Protein AF-A0A4Y2WEN0-F1 (afdb_monomer_lite)

Foldseek 3Di:
DCPLVVVLVVLQVVLVVDDPPVSSVVSLVSSLVSLLVVLVVCVVPPVPVVVSVVSVVVSVVSVD

Organism: Araneus ventricosus (NCBI:txid182803)

Radius of gyration: 12.15 Å; chains: 1; bounding box: 27×15×34 Å

Sequence (64 aa):
MDYFWTEGKKQLCLAEKEKDPFQQAVKYFEAVVLFILTSQQREEYSKDTDSVYNIYSVTLKLTV

Structure (mmCIF, N/CA/C/O backbone):
data_AF-A0A4Y2WEN0-F1
#
_entry.id   AF-A0A4Y2WEN0-F1
#
loop_
_atom_site.group_PDB
_atom_site.id
_atom_site.type_symbol
_atom_site.label_atom_id
_atom_site.label_alt_id
_atom_site.label_comp_id
_atom_site.label_asym_id
_atom_site.label_entity_id
_atom_site.label_seq_id
_atom_site.pdbx_PDB_ins_code
_atom_site.Cartn_x
_atom_site.Cartn_y
_atom_site.Cartn_z
_atom_site.occupancy
_atom_site.B_iso_or_equiv
_atom_site.auth_seq_id
_atom_site.auth_comp_id
_atom_site.auth_asym_id
_atom_site.auth_atom_id
_atom_site.pdbx_PDB_model_num
ATOM 1 N N . MET A 1 1 ? 16.227 -3.617 -4.615 1.00 58.22 1 MET A N 1
ATOM 2 C CA . MET A 1 1 ? 14.888 -3.659 -5.237 1.00 58.22 1 MET A CA 1
ATOM 3 C C . MET A 1 1 ? 13.763 -3.885 -4.239 1.00 58.22 1 MET A C 1
ATOM 5 O O . MET A 1 1 ? 12.705 -3.317 -4.435 1.00 58.22 1 MET A O 1
ATOM 9 N N . ASP A 1 2 ? 13.959 -4.658 -3.165 1.00 76.88 2 ASP A N 1
ATOM 10 C CA . ASP A 1 2 ? 12.837 -5.047 -2.291 1.00 76.88 2 ASP A CA 1
ATOM 11 C C . ASP A 1 2 ? 12.499 -4.085 -1.145 1.00 76.88 2 ASP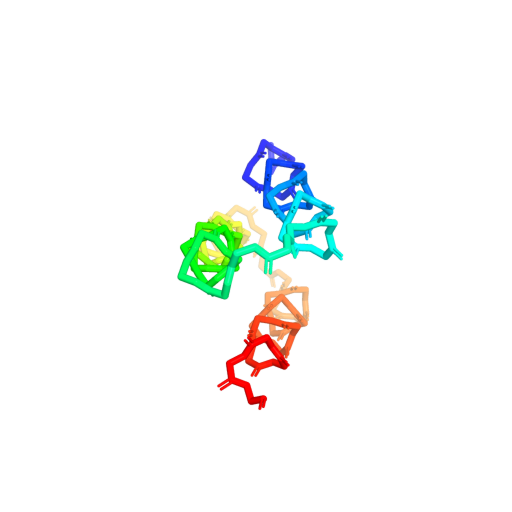 A C 1
ATOM 13 O O . ASP A 1 2 ? 11.593 -4.384 -0.373 1.00 76.88 2 ASP A O 1
ATOM 17 N N . TYR A 1 3 ? 13.190 -2.950 -0.993 1.00 87.56 3 TYR A N 1
ATOM 18 C CA . TYR A 1 3 ? 12.973 -2.068 0.161 1.00 87.56 3 TYR A CA 1
ATOM 19 C C . TYR A 1 3 ? 11.537 -1.525 0.210 1.00 87.56 3 TYR A C 1
ATOM 21 O O . TYR A 1 3 ? 10.818 -1.808 1.166 1.00 87.56 3 TYR A O 1
ATOM 29 N N . PHE A 1 4 ? 11.095 -0.818 -0.838 1.00 89.50 4 PHE A N 1
ATOM 30 C CA . PHE A 1 4 ? 9.751 -0.231 -0.890 1.00 89.50 4 PHE A CA 1
ATOM 31 C C . PHE A 1 4 ? 8.655 -1.299 -0.812 1.00 89.50 4 PHE A C 1
ATOM 33 O O . PHE A 1 4 ? 7.673 -1.130 -0.097 1.00 89.50 4 PHE A O 1
ATOM 40 N N . TRP A 1 5 ? 8.868 -2.444 -1.461 1.00 88.31 5 TRP A N 1
ATOM 41 C CA . TRP A 1 5 ? 7.940 -3.570 -1.421 1.00 88.31 5 TRP A CA 1
ATOM 42 C C . TRP A 1 5 ? 7.794 -4.159 -0.016 1.00 88.31 5 TRP A C 1
ATOM 44 O O . TRP A 1 5 ? 6.685 -4.394 0.468 1.00 88.31 5 TRP A O 1
ATOM 54 N N . THR A 1 6 ? 8.925 -4.393 0.650 1.00 92.94 6 THR A N 1
ATOM 55 C CA . THR A 1 6 ? 8.965 -4.961 1.999 1.00 92.94 6 THR A CA 1
ATOM 56 C C . THR A 1 6 ? 8.343 -4.002 3.000 1.00 92.94 6 THR A C 1
ATOM 58 O O . THR A 1 6 ? 7.548 -4.426 3.836 1.00 92.94 6 THR A O 1
ATOM 61 N N . GLU A 1 7 ? 8.665 -2.714 2.904 1.00 94.75 7 GLU A N 1
ATOM 62 C CA . GLU A 1 7 ? 8.126 -1.705 3.810 1.00 94.75 7 GLU A CA 1
ATOM 63 C C . GLU A 1 7 ? 6.626 -1.480 3.572 1.00 94.75 7 GLU A C 1
ATOM 65 O O . GLU A 1 7 ? 5.859 -1.428 4.532 1.00 94.75 7 GLU A O 1
ATOM 70 N N . GLY A 1 8 ? 6.173 -1.486 2.312 1.00 93.12 8 GLY A N 1
ATOM 71 C CA . GLY A 1 8 ? 4.750 -1.390 1.973 1.00 93.12 8 GLY A CA 1
ATOM 72 C C . GLY A 1 8 ? 3.929 -2.538 2.563 1.00 93.12 8 GLY A C 1
ATOM 73 O O . GLY A 1 8 ? 2.870 -2.312 3.148 1.00 93.12 8 GLY A O 1
ATOM 74 N N . LYS A 1 9 ? 4.450 -3.774 2.526 1.00 93.00 9 LYS A N 1
ATOM 75 C CA . LYS A 1 9 ? 3.803 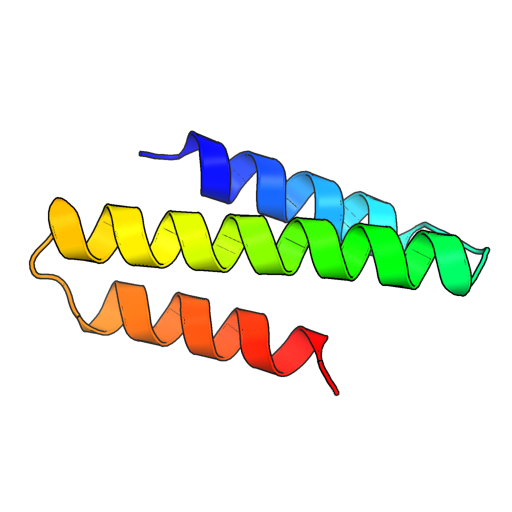-4.926 3.182 1.00 93.00 9 LYS A CA 1
ATOM 76 C C . LYS A 1 9 ? 3.729 -4.795 4.700 1.00 93.00 9 LYS A C 1
ATOM 78 O O . LYS A 1 9 ? 2.752 -5.249 5.296 1.00 93.00 9 LYS A O 1
ATOM 83 N N . LYS A 1 10 ? 4.750 -4.215 5.338 1.00 95.62 10 LYS A N 1
ATOM 84 C CA . LYS A 1 10 ? 4.709 -3.971 6.785 1.00 95.62 10 LYS A CA 1
ATOM 85 C C . LYS A 1 10 ? 3.617 -2.967 7.127 1.00 95.62 10 LYS A C 1
ATOM 87 O O . LYS A 1 10 ? 2.830 -3.253 8.023 1.00 95.62 10 LYS A O 1
ATOM 92 N N . GLN A 1 11 ? 3.533 -1.855 6.394 1.00 94.94 11 GLN A N 1
ATOM 93 C CA . GLN A 1 11 ? 2.496 -0.846 6.621 1.00 94.94 11 GLN A CA 1
ATOM 94 C C . GLN A 1 11 ? 1.091 -1.409 6.412 1.00 94.94 11 GLN A C 1
ATOM 96 O O . GLN A 1 11 ? 0.217 -1.189 7.246 1.00 94.94 11 GLN A O 1
ATOM 101 N N . LEU A 1 12 ? 0.903 -2.243 5.386 1.00 93.19 12 LEU A N 1
ATOM 102 C CA . LEU A 1 12 ? -0.356 -2.954 5.166 1.00 93.19 12 LEU A CA 1
ATOM 103 C C . LEU A 1 12 ? -0.737 -3.841 6.368 1.00 93.19 12 LEU A C 1
ATOM 105 O O . LEU A 1 12 ? -1.839 -3.735 6.895 1.00 93.19 12 LEU A O 1
ATOM 109 N N . CYS A 1 13 ? 0.198 -4.656 6.864 1.00 95.50 13 CYS A N 1
ATOM 110 C CA . CYS A 1 13 ? -0.023 -5.519 8.031 1.00 95.50 13 CYS A CA 1
ATOM 111 C C . CYS A 1 13 ? -0.305 -4.720 9.319 1.00 95.50 13 CYS A C 1
ATOM 113 O O . CYS A 1 13 ? -1.047 -5.178 10.191 1.00 95.50 13 CYS A O 1
ATOM 115 N N . LEU A 1 14 ? 0.289 -3.530 9.463 1.00 95.69 14 LEU A N 1
ATOM 116 C CA . LEU A 1 14 ? -0.014 -2.621 10.569 1.00 95.69 14 LEU A CA 1
ATOM 117 C C . LEU A 1 14 ? -1.412 -2.004 10.418 1.00 95.69 14 LEU A C 1
ATOM 119 O O . LEU A 1 14 ? -2.125 -1.906 11.414 1.00 95.69 14 LEU A O 1
ATOM 123 N N . ALA A 1 15 ? -1.823 -1.638 9.201 1.00 94.50 15 ALA A N 1
ATOM 124 C CA . ALA A 1 15 ? -3.153 -1.102 8.911 1.00 94.50 15 ALA A CA 1
ATOM 125 C C . ALA A 1 15 ? -4.265 -2.120 9.218 1.00 94.50 15 ALA A C 1
ATOM 127 O O . ALA A 1 15 ? -5.248 -1.783 9.875 1.00 94.50 15 ALA A O 1
ATOM 128 N N . GLU A 1 16 ? -4.084 -3.386 8.834 1.00 93.31 16 GLU A N 1
ATOM 129 C CA . GLU A 1 16 ? -5.047 -4.473 9.089 1.00 93.31 16 GLU A CA 1
ATOM 130 C C . GLU A 1 16 ? -5.279 -4.749 10.586 1.00 93.31 16 GLU A C 1
ATOM 132 O O . GLU A 1 16 ? -6.316 -5.287 10.974 1.00 93.31 16 GLU A O 1
ATOM 137 N N . LYS A 1 17 ? -4.315 -4.386 11.440 1.00 95.81 17 LYS A N 1
ATOM 138 C CA . LYS A 1 17 ? -4.379 -4.570 12.900 1.00 95.81 17 LYS A CA 1
ATOM 139 C C . LYS A 1 17 ? -4.805 -3.309 13.652 1.00 95.81 17 LYS A C 1
ATOM 141 O O . LYS A 1 17 ? -5.065 -3.389 14.854 1.00 95.81 17 LYS A O 1
ATOM 146 N N . GLU A 1 18 ? -4.833 -2.163 12.977 1.00 96.44 18 GLU A N 1
ATOM 147 C CA . GLU A 1 18 ? -5.188 -0.880 13.572 1.00 96.44 18 GLU A CA 1
ATOM 148 C C . GLU A 1 18 ? -6.700 -0.790 13.811 1.00 96.44 18 GLU A C 1
ATOM 150 O O . GLU A 1 18 ? -7.503 -1.191 12.969 1.00 96.44 18 GLU A O 1
ATOM 155 N N . LYS A 1 19 ? -7.087 -0.278 14.983 1.00 93.88 19 LYS A N 1
ATOM 156 C CA . LYS A 1 19 ? -8.492 -0.147 15.394 1.00 93.88 19 LYS A CA 1
ATOM 157 C C . LYS A 1 19 ? -9.022 1.265 15.201 1.00 93.88 19 LYS A C 1
ATOM 159 O O . LYS A 1 19 ? -10.225 1.425 15.013 1.00 93.88 19 LYS A O 1
ATOM 164 N N . ASP A 1 20 ? -8.153 2.271 15.297 1.00 96.81 20 ASP A N 1
ATOM 165 C CA . ASP A 1 20 ? -8.535 3.654 15.027 1.00 96.81 20 ASP A CA 1
ATOM 166 C C . ASP A 1 20 ? -8.681 3.859 13.505 1.00 96.81 20 ASP A C 1
ATOM 168 O O . ASP A 1 20 ? -7.698 3.693 12.776 1.00 96.81 20 ASP A O 1
ATOM 172 N N . PRO A 1 21 ? -9.876 4.218 12.996 1.00 92.88 21 PRO A N 1
ATOM 173 C CA . PRO A 1 21 ? -10.112 4.292 11.554 1.00 92.88 21 PRO A CA 1
ATOM 174 C C . PRO A 1 21 ? -9.237 5.321 10.832 1.00 92.88 21 PRO A C 1
ATOM 176 O O . PRO A 1 21 ? -8.865 5.117 9.677 1.00 92.88 21 PRO A O 1
ATOM 179 N N . PHE A 1 22 ? -8.880 6.423 11.498 1.00 95.06 22 PHE A N 1
ATOM 180 C CA . PHE A 1 22 ? -8.025 7.445 10.905 1.00 95.06 22 PHE A CA 1
ATOM 181 C C . PHE A 1 22 ? -6.584 6.941 10.800 1.00 95.06 22 PHE A C 1
ATOM 183 O O . PHE A 1 22 ? -5.978 6.998 9.732 1.00 95.06 22 PHE A O 1
ATOM 190 N N . GLN A 1 23 ? -6.051 6.372 11.881 1.00 95.81 23 GLN A N 1
ATOM 191 C CA . GLN A 1 23 ? -4.718 5.769 11.896 1.00 95.81 23 GLN A CA 1
ATOM 192 C C . GLN A 1 23 ? -4.609 4.574 10.946 1.00 95.81 23 GLN A C 1
ATOM 194 O O . GLN A 1 23 ? -3.545 4.344 10.370 1.00 95.81 23 GLN A O 1
ATOM 199 N N . GLN A 1 24 ? -5.691 3.816 10.776 1.00 94.31 24 GLN A N 1
ATOM 200 C CA . GLN A 1 24 ? -5.769 2.721 9.819 1.00 94.31 24 GLN A CA 1
ATOM 201 C C . GLN A 1 24 ? -5.686 3.256 8.385 1.00 94.31 24 GLN A C 1
ATOM 203 O O . GLN A 1 24 ? -4.873 2.770 7.599 1.00 94.31 24 GLN A O 1
ATOM 208 N N . ALA A 1 25 ? -6.457 4.298 8.060 1.00 92.31 25 ALA A N 1
ATOM 209 C CA . ALA A 1 25 ? -6.416 4.944 6.750 1.00 92.31 25 ALA A CA 1
ATOM 210 C C . ALA A 1 25 ? -5.035 5.545 6.434 1.00 92.31 25 ALA A C 1
ATOM 212 O O . ALA A 1 25 ? -4.543 5.383 5.319 1.00 92.31 25 ALA A O 1
ATOM 213 N N . VAL A 1 26 ? -4.374 6.177 7.414 1.00 95.31 26 VAL A N 1
ATOM 214 C CA . VAL A 1 26 ? -3.005 6.703 7.252 1.00 95.31 26 VAL A CA 1
ATOM 215 C C . VAL A 1 26 ? -2.022 5.581 6.907 1.00 95.31 26 VAL A C 1
ATOM 217 O O . VAL A 1 26 ? -1.259 5.713 5.954 1.00 95.31 26 VAL A O 1
ATOM 220 N N . LYS A 1 27 ? -2.078 4.443 7.607 1.00 93.94 27 LYS A N 1
ATOM 221 C CA . LYS A 1 27 ? -1.193 3.298 7.331 1.00 93.94 27 LYS A CA 1
ATOM 222 C C . LYS A 1 27 ? -1.470 2.651 5.970 1.00 93.94 27 LYS A C 1
ATOM 224 O O . LYS A 1 27 ? -0.531 2.286 5.263 1.00 93.94 27 LYS A O 1
ATOM 229 N N . TYR A 1 28 ? -2.739 2.545 5.562 1.00 92.75 28 TYR A N 1
ATOM 230 C CA . TYR A 1 28 ? -3.081 2.113 4.202 1.00 92.75 28 TYR A CA 1
ATOM 231 C C . TYR A 1 28 ? -2.522 3.076 3.149 1.00 92.75 28 TYR A C 1
ATOM 233 O O . TYR A 1 28 ? -1.961 2.629 2.150 1.00 92.75 28 TYR A O 1
ATOM 241 N N . PHE A 1 29 ? -2.614 4.386 3.387 1.00 92.81 29 PHE A N 1
ATOM 242 C CA . PHE A 1 29 ? -2.053 5.395 2.492 1.00 92.81 29 PHE A CA 1
ATOM 243 C C . PHE A 1 29 ? -0.526 5.276 2.375 1.00 92.81 29 PHE A C 1
ATOM 245 O O . PHE A 1 29 ? 0.010 5.280 1.266 1.00 92.81 29 PHE A O 1
ATOM 252 N N . GLU A 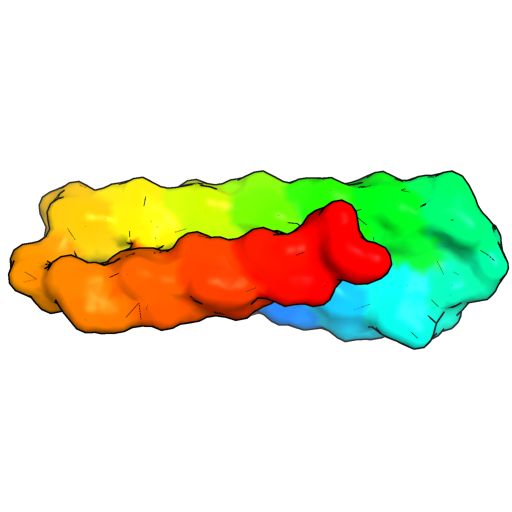1 30 ? 0.180 5.088 3.491 1.00 94.31 30 GLU A N 1
ATOM 253 C CA . GLU A 1 30 ? 1.628 4.847 3.493 1.00 94.31 30 GLU A CA 1
ATOM 254 C C . GLU A 1 30 ? 2.004 3.585 2.697 1.00 94.31 30 GLU A C 1
ATOM 256 O O . GLU A 1 30 ? 2.930 3.619 1.881 1.00 94.31 30 GLU A O 1
ATOM 261 N N . ALA A 1 31 ? 1.257 2.487 2.863 1.00 93.44 31 ALA A N 1
ATOM 262 C CA . ALA A 1 31 ? 1.458 1.258 2.092 1.00 93.44 31 ALA A CA 1
ATOM 263 C C . ALA A 1 31 ? 1.264 1.480 0.580 1.00 93.44 31 ALA A C 1
ATOM 265 O O . ALA A 1 31 ? 2.080 1.025 -0.225 1.00 93.44 31 ALA A O 1
ATOM 266 N N . VAL A 1 32 ? 0.221 2.223 0.197 1.00 91.50 32 VAL A N 1
ATOM 267 C CA . VAL A 1 32 ? -0.085 2.581 -1.197 1.00 91.50 32 VAL A CA 1
ATOM 268 C C . VAL A 1 32 ? 1.053 3.383 -1.833 1.00 91.50 32 VAL A C 1
ATOM 270 O O . VAL A 1 32 ? 1.504 3.038 -2.929 1.00 91.50 32 VAL A O 1
ATOM 273 N N . VAL A 1 33 ? 1.574 4.405 -1.146 1.00 92.31 33 VAL A N 1
ATOM 274 C CA . VAL A 1 33 ? 2.708 5.205 -1.644 1.00 92.31 33 VAL A CA 1
ATOM 275 C C . VAL A 1 33 ? 3.937 4.321 -1.883 1.00 92.31 33 VAL A C 1
ATOM 277 O O . VAL A 1 33 ? 4.588 4.424 -2.924 1.00 92.31 33 VAL A O 1
ATOM 280 N N . LEU A 1 34 ? 4.231 3.399 -0.965 1.00 93.44 34 LEU A N 1
ATOM 281 C CA . LEU A 1 34 ? 5.364 2.478 -1.086 1.00 93.44 34 LEU A CA 1
ATOM 282 C C . LEU A 1 34 ? 5.200 1.488 -2.254 1.00 93.44 34 LEU A C 1
ATOM 284 O O . LEU A 1 34 ? 6.174 1.181 -2.949 1.00 93.44 34 LEU A O 1
ATOM 288 N N . PHE A 1 35 ? 3.983 1.022 -2.533 1.00 90.50 35 PHE A N 1
ATOM 289 C CA . PHE A 1 35 ? 3.711 0.180 -3.703 1.00 90.50 35 PHE A CA 1
ATOM 290 C C . PHE A 1 35 ? 3.842 0.943 -5.026 1.00 90.50 35 PHE A C 1
ATOM 292 O O . PHE A 1 35 ? 4.397 0.399 -5.987 1.00 90.50 35 PHE A O 1
ATOM 299 N N . ILE A 1 36 ? 3.447 2.217 -5.074 1.00 89.31 36 ILE A N 1
ATOM 300 C CA . ILE A 1 36 ? 3.680 3.068 -6.251 1.00 89.31 36 ILE A CA 1
ATOM 301 C C . ILE A 1 36 ? 5.185 3.248 -6.494 1.00 89.31 36 ILE A C 1
ATOM 303 O O . ILE A 1 36 ? 5.649 3.021 -7.610 1.00 89.31 36 ILE A O 1
ATOM 307 N N . LEU A 1 37 ? 5.967 3.555 -5.453 1.00 90.69 37 LEU A N 1
ATOM 308 C CA . LEU A 1 37 ? 7.428 3.683 -5.567 1.00 90.69 37 LEU A CA 1
ATOM 309 C C . LEU A 1 37 ? 8.099 2.369 -5.993 1.00 90.69 37 LEU A C 1
ATOM 311 O O . LEU A 1 37 ? 9.052 2.378 -6.770 1.00 90.69 37 LEU A O 1
ATOM 315 N N . THR A 1 38 ? 7.579 1.228 -5.530 1.00 88.94 38 THR A N 1
ATOM 316 C CA . THR A 1 38 ? 8.033 -0.098 -5.981 1.00 88.94 38 THR A CA 1
ATOM 317 C C . THR A 1 38 ? 7.782 -0.290 -7.477 1.00 88.94 38 THR A C 1
ATOM 319 O O . THR A 1 38 ? 8.644 -0.818 -8.178 1.00 88.94 38 THR A O 1
ATOM 322 N N . SER A 1 39 ? 6.615 0.140 -7.964 1.00 84.38 39 SER A N 1
ATOM 323 C CA . SER A 1 39 ? 6.232 0.044 -9.378 1.00 84.38 39 SER A CA 1
ATOM 324 C C . SER A 1 39 ? 7.135 0.911 -10.247 1.00 84.38 39 SER A C 1
ATOM 326 O O . SER A 1 39 ? 7.735 0.395 -11.183 1.00 84.38 39 SER A O 1
ATOM 328 N N . GLN A 1 40 ? 7.331 2.178 -9.866 1.00 85.69 40 GLN A N 1
ATOM 329 C CA . GLN A 1 40 ? 8.227 3.100 -10.567 1.00 85.69 40 GLN A CA 1
ATOM 330 C C . GLN A 1 40 ? 9.663 2.560 -10.617 1.00 85.69 40 GLN A C 1
ATOM 332 O O . GLN A 1 40 ? 10.289 2.528 -11.673 1.00 85.69 40 GLN A O 1
ATOM 337 N N . GLN A 1 41 ? 10.177 2.056 -9.490 1.00 85.69 41 GLN A N 1
ATOM 338 C CA . GLN A 1 41 ? 11.500 1.439 -9.473 1.00 85.69 41 GLN A CA 1
ATOM 339 C C . GLN A 1 41 ? 11.545 0.210 -10.401 1.00 85.69 41 GLN A C 1
ATOM 341 O O . GLN A 1 41 ? 12.509 0.011 -11.132 1.00 85.69 41 GLN A O 1
ATOM 346 N N . ARG A 1 42 ? 10.507 -0.629 -10.437 1.00 81.94 42 ARG A N 1
ATOM 347 C CA . ARG A 1 42 ? 10.484 -1.764 -11.371 1.00 81.94 42 ARG A CA 1
ATOM 348 C C . ARG A 1 42 ? 10.433 -1.341 -12.832 1.00 81.94 42 ARG A C 1
ATOM 350 O O . ARG A 1 42 ? 11.107 -1.997 -13.616 1.00 81.94 42 ARG A O 1
ATOM 357 N N . GLU A 1 43 ? 9.713 -0.282 -13.184 1.00 81.81 43 GLU A N 1
ATOM 358 C CA . GLU A 1 43 ? 9.708 0.272 -14.546 1.00 81.81 43 GLU A CA 1
ATOM 359 C C . GLU A 1 43 ? 11.102 0.757 -14.972 1.00 81.81 43 GLU A C 1
ATOM 361 O O . GLU A 1 43 ? 11.538 0.497 -16.094 1.00 81.81 43 GLU A O 1
ATOM 366 N N . GLU A 1 44 ? 11.830 1.422 -14.071 1.00 83.38 44 GLU A N 1
ATOM 367 C CA . GLU A 1 44 ? 13.161 1.976 -14.359 1.00 83.38 44 GLU A CA 1
ATOM 368 C C . GLU A 1 44 ? 14.234 0.891 -14.548 1.00 83.38 44 GLU A C 1
ATOM 370 O O . GLU A 1 44 ? 15.156 1.049 -15.352 1.00 83.38 44 GLU A O 1
ATOM 375 N N . TYR A 1 45 ? 14.128 -0.223 -13.819 1.00 75.56 45 TYR A N 1
ATOM 376 C CA . TYR A 1 45 ? 15.182 -1.240 -13.757 1.00 75.56 45 TYR A CA 1
ATOM 377 C C . TYR A 1 45 ? 14.820 -2.580 -14.420 1.00 75.56 45 TYR A C 1
ATOM 379 O O . TYR A 1 45 ? 15.718 -3.375 -14.710 1.00 75.56 45 TYR A O 1
ATOM 387 N N . SER A 1 46 ? 13.539 -2.866 -14.658 1.00 66.06 46 SER A N 1
ATOM 388 C CA . SER A 1 46 ? 13.073 -4.080 -15.333 1.00 66.06 46 SER A CA 1
ATOM 389 C C . SER A 1 46 ? 12.100 -3.717 -16.454 1.00 66.06 46 SER A C 1
ATOM 391 O O . SER A 1 46 ? 11.123 -3.011 -16.248 1.00 66.06 46 SER A O 1
ATOM 393 N N . LYS A 1 47 ? 12.324 -4.239 -17.662 1.00 64.88 47 LYS A N 1
ATOM 394 C CA . LYS A 1 47 ? 11.381 -4.073 -18.784 1.00 64.88 47 LYS A CA 1
ATOM 395 C C . LYS A 1 47 ? 10.168 -5.016 -18.683 1.00 64.88 47 LYS A C 1
ATOM 397 O O . LYS A 1 47 ? 9.539 -5.303 -19.696 1.00 64.88 47 LYS A O 1
ATOM 402 N N . ASP A 1 48 ? 9.885 -5.546 -17.492 1.00 70.88 48 ASP A N 1
ATOM 403 C CA . ASP A 1 48 ? 8.787 -6.480 -17.240 1.00 70.88 48 ASP A CA 1
ATOM 404 C C . ASP A 1 48 ? 7.533 -5.715 -16.799 1.00 70.88 48 ASP A C 1
ATOM 406 O O . ASP A 1 48 ? 7.280 -5.487 -15.608 1.00 70.88 48 ASP A O 1
ATOM 410 N N . THR A 1 49 ? 6.763 -5.306 -17.806 1.00 67.56 49 THR A N 1
ATOM 411 C CA . THR A 1 49 ? 5.521 -4.541 -17.675 1.00 67.56 49 THR A CA 1
ATOM 412 C C . THR A 1 49 ? 4.437 -5.287 -16.899 1.00 67.56 49 THR A C 1
ATOM 414 O O . THR A 1 49 ? 3.686 -4.656 -16.156 1.00 67.56 49 THR A O 1
ATOM 417 N N . ASP A 1 50 ? 4.369 -6.618 -16.991 1.00 73.50 50 ASP A N 1
ATOM 418 C CA . ASP A 1 50 ? 3.328 -7.408 -16.316 1.00 73.50 50 ASP A CA 1
ATOM 419 C C . ASP A 1 50 ? 3.492 -7.351 -14.793 1.00 73.50 50 ASP A C 1
ATOM 421 O O . ASP A 1 50 ? 2.519 -7.307 -14.030 1.00 73.50 50 ASP A O 1
ATOM 425 N N . SER A 1 51 ? 4.740 -7.291 -14.327 1.00 70.88 51 SER A N 1
ATOM 426 C CA . SER A 1 51 ? 5.041 -7.183 -12.902 1.00 70.88 51 SER A CA 1
ATOM 427 C C . SER A 1 51 ? 4.666 -5.818 -12.308 1.00 70.88 51 SER A C 1
ATOM 429 O O . SER A 1 51 ? 4.260 -5.745 -11.148 1.00 70.88 51 SER A O 1
ATOM 431 N N . VAL A 1 52 ? 4.737 -4.756 -13.111 1.00 75.0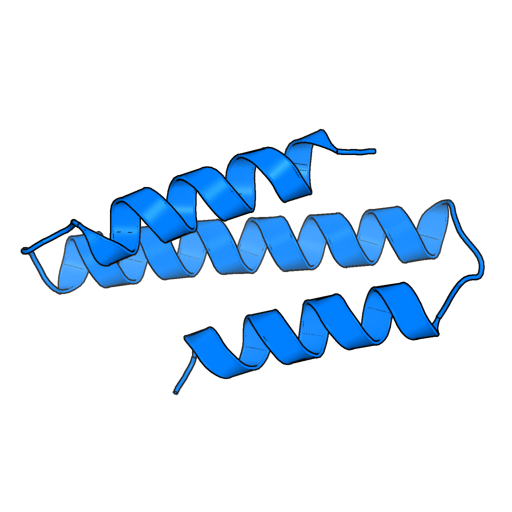6 52 VAL A N 1
ATOM 432 C CA . VAL A 1 52 ? 4.372 -3.382 -12.740 1.00 75.06 52 VAL A CA 1
ATOM 433 C C . VAL A 1 52 ? 2.851 -3.235 -12.653 1.00 75.06 52 VAL A C 1
ATOM 435 O O . VAL A 1 52 ? 2.325 -2.776 -11.636 1.00 75.06 52 VAL A O 1
ATOM 438 N N . TYR A 1 53 ? 2.122 -3.711 -13.669 1.00 76.94 53 TYR A N 1
ATOM 439 C CA . TYR A 1 53 ? 0.654 -3.674 -13.684 1.00 76.94 53 TYR A CA 1
ATOM 440 C C . TYR A 1 53 ? 0.031 -4.427 -12.504 1.00 76.94 53 TYR A C 1
ATOM 442 O O . TYR A 1 53 ? -0.959 -3.968 -11.926 1.00 76.94 53 TYR A O 1
ATOM 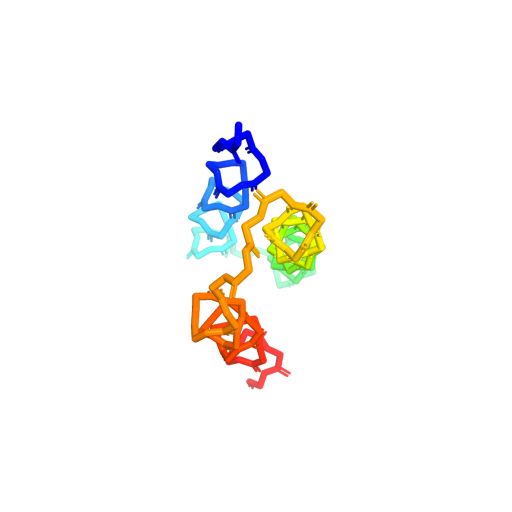450 N N . ASN A 1 54 ? 0.627 -5.551 -12.099 1.00 80.69 54 ASN A N 1
ATOM 451 C CA . ASN A 1 54 ? 0.170 -6.294 -10.927 1.00 80.69 54 ASN A CA 1
ATOM 452 C C . ASN A 1 54 ? 0.256 -5.471 -9.632 1.00 80.69 54 ASN A C 1
ATOM 454 O O . ASN A 1 54 ? -0.661 -5.535 -8.811 1.00 80.69 54 ASN A O 1
ATOM 458 N N . ILE A 1 55 ? 1.307 -4.665 -9.447 1.00 78.81 55 ILE A N 1
ATOM 459 C CA . ILE A 1 55 ? 1.457 -3.840 -8.239 1.00 78.81 55 ILE A CA 1
ATOM 460 C C . ILE A 1 55 ? 0.426 -2.704 -8.233 1.00 78.81 55 ILE A C 1
ATOM 462 O O . ILE A 1 55 ? -0.224 -2.477 -7.207 1.00 78.81 55 ILE A O 1
ATOM 466 N N . TYR A 1 56 ? 0.186 -2.052 -9.374 1.00 78.81 56 TYR A N 1
ATOM 467 C CA . TYR A 1 56 ? -0.882 -1.052 -9.484 1.00 78.81 56 TYR A CA 1
ATOM 468 C C . TYR A 1 56 ? -2.271 -1.648 -9.219 1.00 78.81 56 TYR A C 1
ATOM 470 O O . TYR A 1 56 ? -3.075 -1.042 -8.509 1.00 78.81 56 TYR A O 1
ATOM 478 N N . SER A 1 57 ? -2.545 -2.860 -9.711 1.00 83.00 57 SER A N 1
ATOM 479 C CA . SER A 1 57 ? -3.813 -3.557 -9.459 1.00 83.00 57 SER A CA 1
ATOM 480 C C . SER A 1 57 ? -4.034 -3.859 -7.972 1.00 83.00 57 SER A C 1
ATOM 482 O O . SER A 1 57 ? -5.129 -3.640 -7.455 1.00 83.00 57 SER A O 1
ATOM 484 N N . VAL A 1 58 ? -3.000 -4.329 -7.265 1.00 79.44 58 VAL A N 1
ATOM 485 C CA . VAL A 1 58 ? -3.063 -4.558 -5.809 1.00 79.44 58 VAL A CA 1
ATOM 486 C C . VAL A 1 58 ? -3.294 -3.246 -5.063 1.00 79.44 58 VAL A C 1
ATOM 488 O O . VAL A 1 58 ? -4.113 -3.199 -4.152 1.00 79.44 58 VAL A O 1
ATOM 491 N N . THR A 1 59 ? -2.623 -2.178 -5.488 1.00 79.31 59 THR A N 1
ATOM 492 C CA . THR A 1 59 ? -2.743 -0.850 -4.877 1.00 79.31 59 THR A CA 1
ATOM 493 C C . THR A 1 59 ? -4.165 -0.291 -5.000 1.00 79.31 59 THR A C 1
ATO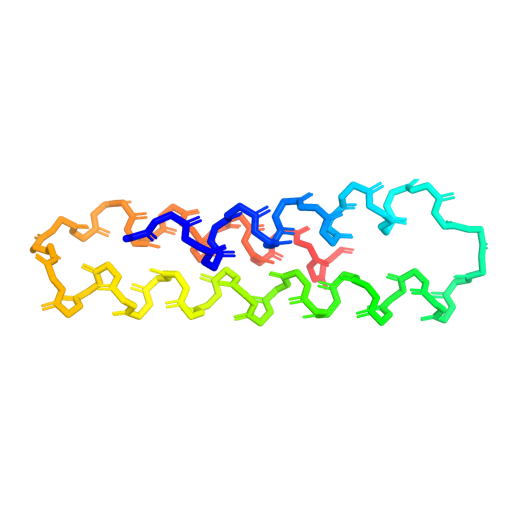M 495 O O . THR A 1 59 ? -4.725 0.173 -4.012 1.00 79.31 59 THR A O 1
ATOM 498 N N . LEU A 1 60 ? -4.793 -0.406 -6.176 1.00 81.00 60 LEU A N 1
ATOM 499 C CA . LEU A 1 60 ? -6.172 0.052 -6.408 1.00 81.00 60 LEU A CA 1
ATOM 500 C C . LEU A 1 60 ? -7.212 -0.685 -5.549 1.00 81.00 60 LEU A C 1
ATOM 502 O O . LEU A 1 60 ? -8.241 -0.114 -5.192 1.00 81.00 60 LEU A O 1
ATOM 506 N N . LYS A 1 61 ? -6.955 -1.944 -5.179 1.00 80.88 61 LYS A N 1
ATOM 507 C CA . LYS A 1 61 ? -7.854 -2.710 -4.299 1.00 80.88 61 LYS A CA 1
ATOM 508 C C . LYS A 1 61 ? -7.859 -2.213 -2.853 1.00 80.88 61 LYS A C 1
ATOM 510 O O . LYS A 1 61 ? -8.763 -2.576 -2.118 1.00 80.88 61 LYS A O 1
ATOM 515 N N . LEU A 1 62 ? -6.872 -1.413 -2.449 1.00 74.00 62 LEU A N 1
ATOM 516 C CA . LEU A 1 62 ? -6.783 -0.839 -1.100 1.00 74.00 62 LEU A CA 1
ATOM 517 C C . LEU A 1 62 ? -7.499 0.516 -0.981 1.00 74.00 62 LEU A C 1
ATOM 519 O O . LEU A 1 62 ? -7.585 1.067 0.111 1.00 74.00 62 LEU A O 1
ATOM 523 N N . THR A 1 63 ? -7.983 1.067 -2.099 1.00 59.50 63 THR A N 1
ATOM 524 C CA . THR A 1 63 ? -8.668 2.369 -2.155 1.00 59.50 63 THR A CA 1
ATOM 525 C C . THR A 1 63 ? -10.199 2.274 -2.200 1.00 59.50 63 THR A C 1
ATOM 527 O O . THR A 1 63 ? -10.853 3.311 -2.298 1.00 59.50 63 THR A O 1
ATOM 530 N N . VAL A 1 64 ? -10.767 1.061 -2.148 1.00 48.22 64 VAL A N 1
ATOM 531 C CA . VAL A 1 64 ? -12.214 0.766 -2.224 1.00 48.22 64 VAL A CA 1
ATOM 532 C C . VAL A 1 64 ? -12.625 -0.056 -1.012 1.00 48.22 64 VAL A C 1
ATOM 534 O O . VAL A 1 64 ? -13.694 0.249 -0.441 1.00 48.22 64 VAL A O 1
#

pLDDT: mean 85.27, std 10.88, range [48.22, 96.81]

Secondary structure (DSSP, 8-state):
--HHHHHHHHHHHHHHH--SHHHHHHHHHHHHHHHHHHHHHHHHH---HHHHHHHHHHHHTT--

InterPro domains:
  IPR043640 AF4/FMR2, C-terminal homology domain [PF18876] (1-62)